Protein AF-A0A5J4T7V9-F1 (afdb_monomer_lite)

Organism: NCBI:txid222440

Sequence (83 aa):
MIVTNNINPLKIENSDRRYVVCECNPVHRGELKYVSQFNPRDISMTEGKGEIIRASRSKVEDVNINHFNLFIDGLRVQSVESW

pLDDT: mean 82.16, std 12.75, range [53.22, 95.0]

Structure (mmCIF, N/CA/C/O backbone):
data_AF-A0A5J4T7V9-F1
#
_entry.id   AF-A0A5J4T7V9-F1
#
loop_
_atom_site.group_PDB
_atom_site.id
_atom_site.type_symbol
_atom_site.label_atom_id
_atom_site.label_alt_id
_atom_site.label_comp_id
_atom_site.label_asym_id
_atom_site.label_entity_id
_atom_site.label_seq_id
_atom_site.pdbx_PDB_ins_code
_atom_site.Cartn_x
_atom_site.Cartn_y
_atom_site.Cartn_z
_atom_site.occupancy
_atom_site.B_iso_or_equiv
_atom_site.auth_seq_id
_atom_site.auth_comp_id
_atom_site.auth_asym_id
_atom_site.auth_atom_id
_atom_site.pdbx_PDB_model_num
ATOM 1 N N . MET A 1 1 ? 5.899 10.784 -13.911 1.00 80.06 1 MET A N 1
ATOM 2 C CA . MET A 1 1 ? 6.768 9.662 -13.497 1.00 80.06 1 MET A CA 1
ATOM 3 C C . MET A 1 1 ? 7.536 10.115 -12.268 1.00 80.06 1 MET A C 1
ATOM 5 O O . MET A 1 1 ? 8.141 11.176 -12.333 1.00 80.06 1 MET A O 1
ATOM 9 N N . ILE A 1 2 ? 7.434 9.387 -11.156 1.00 88.00 2 ILE A N 1
ATOM 10 C CA . ILE A 1 2 ? 8.158 9.681 -9.909 1.00 88.00 2 ILE A CA 1
ATOM 11 C C . ILE A 1 2 ? 9.256 8.625 -9.786 1.00 88.00 2 ILE A C 1
ATOM 13 O O . ILE A 1 2 ? 8.974 7.443 -9.959 1.00 88.00 2 ILE A O 1
ATOM 17 N N . VAL A 1 3 ? 10.491 9.050 -9.526 1.00 87.19 3 VAL A N 1
ATOM 18 C CA . VAL A 1 3 ? 11.641 8.163 -9.306 1.00 87.19 3 VAL A CA 1
ATOM 19 C C . VAL A 1 3 ? 12.268 8.559 -7.981 1.00 87.19 3 VAL A C 1
ATOM 21 O O . VAL A 1 3 ? 12.445 9.745 -7.708 1.00 87.19 3 VAL A O 1
ATOM 24 N N . THR A 1 4 ? 12.546 7.579 -7.135 1.00 89.31 4 THR A N 1
ATOM 25 C CA . THR A 1 4 ? 12.966 7.812 -5.756 1.00 89.31 4 THR A CA 1
ATOM 26 C C . THR A 1 4 ? 13.658 6.576 -5.208 1.00 89.31 4 THR A C 1
ATOM 28 O O . THR A 1 4 ? 13.287 5.457 -5.548 1.00 89.31 4 THR A O 1
ATOM 31 N N . ASN A 1 5 ? 14.643 6.799 -4.342 1.00 88.19 5 ASN A N 1
ATOM 32 C CA . ASN A 1 5 ? 15.317 5.745 -3.582 1.00 88.19 5 ASN A CA 1
ATOM 33 C C . ASN A 1 5 ? 14.764 5.638 -2.149 1.00 88.19 5 ASN A C 1
ATOM 35 O O . ASN A 1 5 ? 15.292 4.884 -1.337 1.00 88.19 5 ASN A O 1
ATOM 39 N N . ASN A 1 6 ? 13.743 6.432 -1.807 1.00 90.38 6 ASN A N 1
ATOM 40 C CA . ASN A 1 6 ? 13.059 6.325 -0.525 1.00 90.38 6 ASN A CA 1
ATOM 41 C C . ASN A 1 6 ? 12.154 5.086 -0.533 1.00 90.38 6 ASN A C 1
ATOM 43 O O . ASN A 1 6 ? 11.341 4.932 -1.441 1.00 90.38 6 ASN A O 1
ATOM 47 N N . ILE A 1 7 ? 12.277 4.261 0.508 1.00 87.31 7 ILE A N 1
ATOM 48 C CA . ILE A 1 7 ? 11.502 3.030 0.713 1.00 87.31 7 ILE A CA 1
ATOM 49 C C . ILE A 1 7 ? 9.998 3.336 0.823 1.00 87.31 7 ILE A C 1
ATOM 51 O O . ILE A 1 7 ? 9.181 2.575 0.321 1.00 87.31 7 ILE A O 1
ATOM 55 N N . ASN A 1 8 ? 9.631 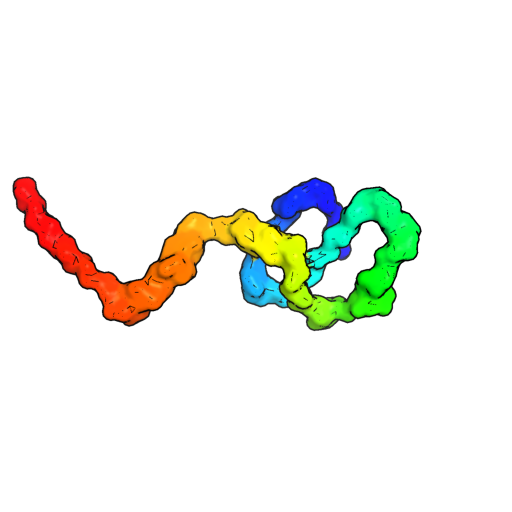4.484 1.407 1.00 90.25 8 ASN A N 1
ATOM 56 C CA . ASN A 1 8 ? 8.238 4.914 1.576 1.00 90.25 8 ASN A CA 1
ATOM 57 C C . ASN A 1 8 ? 8.023 6.291 0.932 1.00 90.25 8 ASN A C 1
ATOM 59 O O . ASN A 1 8 ? 8.014 7.312 1.625 1.00 90.25 8 ASN A O 1
ATOM 63 N N . PRO A 1 9 ? 7.900 6.362 -0.402 1.00 90.88 9 PRO A N 1
ATOM 64 C CA . PRO A 1 9 ? 7.934 7.637 -1.107 1.00 90.88 9 PRO A CA 1
ATOM 65 C C . PRO A 1 9 ? 6.631 8.435 -1.020 1.00 90.88 9 PRO A C 1
ATOM 67 O O . PRO A 1 9 ? 6.669 9.662 -1.084 1.00 90.88 9 PRO A O 1
ATOM 70 N N . LEU A 1 10 ? 5.487 7.759 -0.894 1.00 92.94 10 LEU A N 1
ATOM 71 C CA . LEU A 1 10 ? 4.177 8.375 -0.699 1.00 92.94 10 LEU A CA 1
ATOM 72 C C . LEU A 1 10 ? 3.197 7.387 -0.063 1.00 92.94 10 LEU A C 1
ATOM 74 O O . LEU A 1 10 ? 3.374 6.175 -0.175 1.00 92.94 10 LEU A O 1
ATOM 78 N N . LYS A 1 11 ? 2.138 7.914 0.558 1.00 93.62 11 LYS A N 1
ATOM 79 C CA . LYS A 1 11 ? 1.053 7.094 1.098 1.00 93.62 11 LYS A CA 1
ATOM 80 C C . LYS A 1 11 ? 0.201 6.529 -0.044 1.00 93.62 11 LYS A C 1
ATOM 82 O O . LYS A 1 11 ? -0.370 7.304 -0.815 1.00 93.62 11 LYS A O 1
ATOM 87 N N . ILE A 1 12 ? 0.093 5.204 -0.135 1.00 94.12 12 ILE A N 1
ATOM 88 C CA . ILE A 1 12 ? -0.756 4.512 -1.116 1.00 94.12 12 ILE A CA 1
ATOM 89 C C . ILE A 1 12 ? -1.815 3.704 -0.369 1.00 94.12 12 ILE A C 1
ATOM 91 O O . ILE A 1 12 ? -1.504 2.944 0.541 1.00 94.12 12 ILE A O 1
ATOM 95 N N . GLU A 1 13 ? -3.071 3.870 -0.775 1.00 93.25 13 GLU A N 1
ATOM 96 C CA . GLU A 1 13 ? -4.200 3.115 -0.232 1.00 93.25 13 GLU A CA 1
ATOM 97 C C . GLU A 1 13 ? -4.390 1.795 -0.986 1.00 93.25 13 GLU A C 1
ATOM 99 O O . GLU A 1 13 ? -4.095 1.698 -2.178 1.00 93.25 13 GLU A O 1
ATOM 104 N N . ASN A 1 14 ? -4.959 0.783 -0.326 1.00 91.56 14 ASN A N 1
ATOM 105 C CA . ASN A 1 14 ? -5.179 -0.531 -0.945 1.00 91.56 14 ASN A CA 1
ATOM 106 C C . ASN A 1 14 ? -6.094 -0.477 -2.186 1.00 91.56 14 ASN A C 1
ATOM 108 O O . ASN A 1 14 ? -5.943 -1.257 -3.122 1.00 91.56 14 ASN A O 1
ATOM 112 N N . SER A 1 15 ? -7.037 0.466 -2.213 1.00 92.12 15 SER A N 1
ATOM 113 C CA . SER A 1 15 ? -7.945 0.695 -3.341 1.00 92.12 15 SER A CA 1
ATOM 114 C C . SER A 1 15 ? -7.363 1.616 -4.420 1.00 92.12 15 SER A C 1
ATOM 116 O O . SER A 1 15 ? -8.076 1.959 -5.367 1.00 92.12 15 SER A O 1
ATOM 118 N N . ASP A 1 16 ? -6.099 2.041 -4.300 1.00 93.00 16 ASP A N 1
ATOM 119 C CA . ASP A 1 16 ? -5.504 3.006 -5.217 1.00 93.00 16 ASP A CA 1
ATOM 120 C C . ASP A 1 16 ? -5.397 2.458 -6.647 1.00 93.00 16 ASP A C 1
ATOM 122 O O . ASP A 1 16 ? -4.758 1.437 -6.924 1.00 93.00 16 ASP A O 1
ATOM 126 N N . ARG A 1 17 ? -5.978 3.228 -7.569 1.00 91.81 17 ARG A N 1
ATOM 127 C CA . ARG A 1 17 ? -5.962 3.006 -9.018 1.00 91.81 17 ARG A CA 1
ATOM 128 C C . ARG A 1 17 ? -5.248 4.146 -9.744 1.00 91.81 17 ARG A C 1
ATOM 130 O O . ARG A 1 17 ? -5.696 4.573 -10.803 1.00 91.81 17 ARG A O 1
ATOM 137 N N . ARG A 1 18 ? -4.186 4.700 -9.158 1.00 90.44 18 ARG A N 1
ATOM 138 C CA . ARG A 1 18 ? -3.433 5.821 -9.750 1.00 90.44 18 ARG A CA 1
ATOM 139 C C . ARG A 1 18 ? -1.963 5.495 -9.936 1.00 90.44 18 ARG A C 1
ATOM 141 O O . ARG A 1 18 ? -1.363 5.962 -10.900 1.00 90.44 18 ARG A O 1
ATOM 148 N N . TYR A 1 19 ? -1.393 4.703 -9.034 1.00 90.25 19 TYR A N 1
ATOM 149 C CA . TYR A 1 19 ? 0.033 4.415 -9.021 1.00 90.25 19 TYR A CA 1
ATOM 150 C C . TYR A 1 19 ? 0.313 2.955 -9.365 1.00 90.25 19 TYR A C 1
ATOM 152 O O . TYR A 1 19 ? -0.203 2.035 -8.721 1.00 90.25 19 TYR A O 1
ATOM 160 N N . VAL A 1 20 ? 1.183 2.765 -10.357 1.00 88.50 20 VAL A N 1
ATOM 161 C CA . VAL A 1 20 ? 1.905 1.510 -10.575 1.00 88.50 20 VAL A CA 1
ATOM 162 C C . VAL A 1 20 ? 3.282 1.661 -9.944 1.00 88.50 20 VAL A C 1
ATOM 164 O O . VAL A 1 20 ? 3.961 2.662 -10.179 1.00 88.50 20 VAL A O 1
ATOM 167 N N . VAL A 1 21 ? 3.675 0.688 -9.126 1.00 88.44 21 VAL A N 1
ATOM 168 C CA . VAL A 1 21 ? 4.980 0.675 -8.462 1.00 88.44 21 VAL A CA 1
ATOM 169 C C . VAL A 1 21 ? 5.856 -0.348 -9.165 1.00 88.44 21 VAL A C 1
ATOM 171 O O . VAL A 1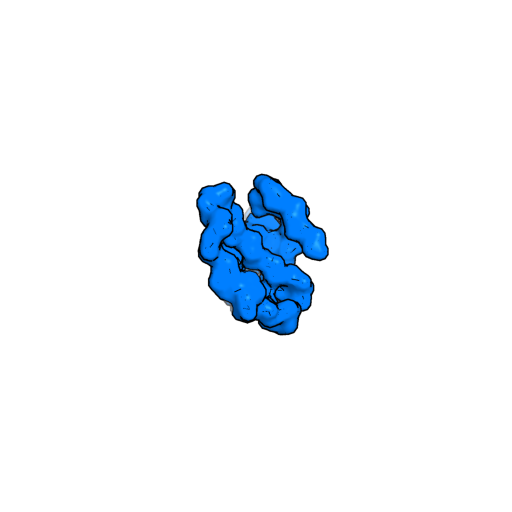 21 ? 5.520 -1.533 -9.207 1.00 88.44 21 VAL A O 1
ATOM 174 N N . CYS A 1 22 ? 6.967 0.134 -9.714 1.00 84.75 22 CYS A N 1
ATOM 175 C CA . CYS A 1 22 ? 7.989 -0.683 -10.350 1.00 84.75 22 CYS A CA 1
ATOM 176 C C . CYS A 1 22 ? 9.259 -0.593 -9.511 1.00 84.75 22 CYS A C 1
ATOM 178 O O . CYS A 1 22 ? 9.810 0.496 -9.342 1.00 84.75 22 CYS A O 1
ATOM 180 N N . GLU A 1 23 ? 9.726 -1.729 -9.013 1.00 81.06 23 GLU A N 1
ATOM 181 C CA . GL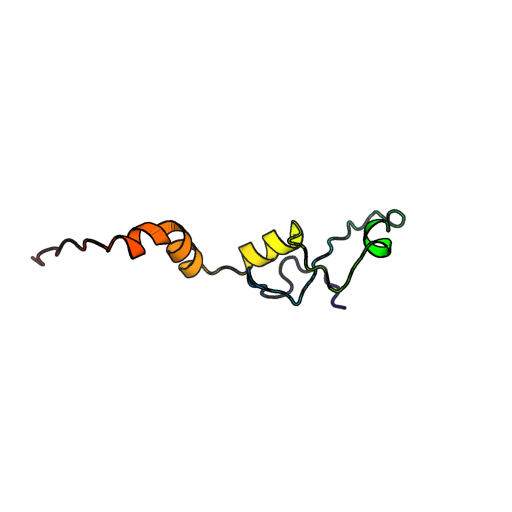U A 1 23 ? 11.018 -1.815 -8.347 1.00 81.06 23 GLU A CA 1
ATOM 182 C C . GLU A 1 23 ? 12.093 -2.143 -9.379 1.00 81.06 23 GLU A C 1
ATOM 184 O O . GLU A 1 23 ? 11.966 -3.084 -10.164 1.00 81.06 23 GLU A O 1
ATOM 189 N N . CYS A 1 24 ? 13.154 -1.344 -9.390 1.00 75.12 24 CYS A N 1
ATOM 190 C CA . CYS A 1 24 ? 14.292 -1.548 -10.271 1.00 75.12 24 CYS A CA 1
ATOM 191 C C . CYS A 1 24 ? 15.511 -1.862 -9.410 1.00 75.12 24 CYS A C 1
ATOM 193 O O . CYS A 1 24 ? 15.994 -0.998 -8.679 1.00 75.12 24 CYS A O 1
ATOM 195 N N . ASN A 1 25 ? 16.042 -3.080 -9.519 1.00 69.12 25 ASN A N 1
ATOM 196 C CA . ASN A 1 25 ? 17.317 -3.405 -8.891 1.00 69.12 25 ASN A CA 1
ATOM 197 C C . ASN A 1 25 ? 18.459 -2.618 -9.565 1.00 69.12 25 ASN A C 1
ATOM 199 O O . ASN A 1 25 ? 18.525 -2.575 -10.799 1.00 69.12 25 ASN A O 1
ATOM 203 N N . PRO A 1 26 ? 19.403 -2.049 -8.790 1.00 61.12 26 PRO A N 1
ATOM 204 C CA . PRO A 1 26 ? 20.424 -1.124 -9.295 1.00 61.12 26 PRO A CA 1
ATOM 205 C C . PRO A 1 26 ? 21.400 -1.730 -10.323 1.00 61.12 26 PRO A C 1
ATOM 207 O O . PRO A 1 26 ? 22.125 -0.992 -10.987 1.00 61.12 26 PRO A O 1
ATOM 210 N N . VAL A 1 27 ? 21.429 -3.060 -10.477 1.00 61.94 27 VAL A N 1
ATOM 211 C CA . VAL A 1 27 ? 22.437 -3.783 -11.277 1.00 61.94 27 VAL A CA 1
ATOM 212 C C . VAL A 1 27 ? 2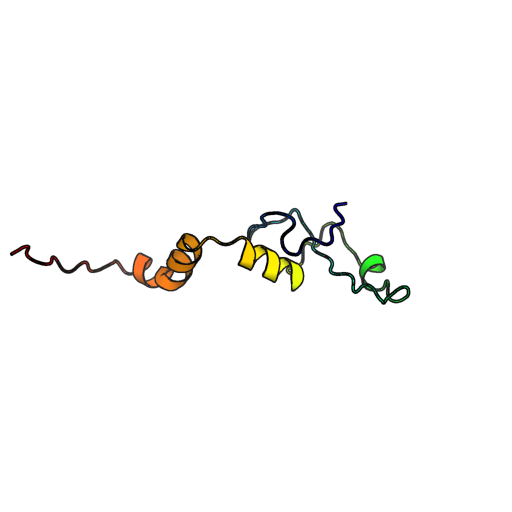1.948 -4.144 -12.691 1.00 61.94 27 VAL A C 1
ATOM 214 O O . VAL A 1 27 ? 22.756 -4.444 -13.571 1.00 61.94 27 VAL A O 1
ATOM 217 N N . HIS A 1 28 ? 20.645 -4.081 -12.980 1.00 57.84 28 HIS A N 1
ATOM 218 C CA . HIS A 1 28 ? 20.110 -4.588 -14.250 1.00 57.84 28 HIS A CA 1
ATOM 219 C C . HIS A 1 28 ? 19.978 -3.4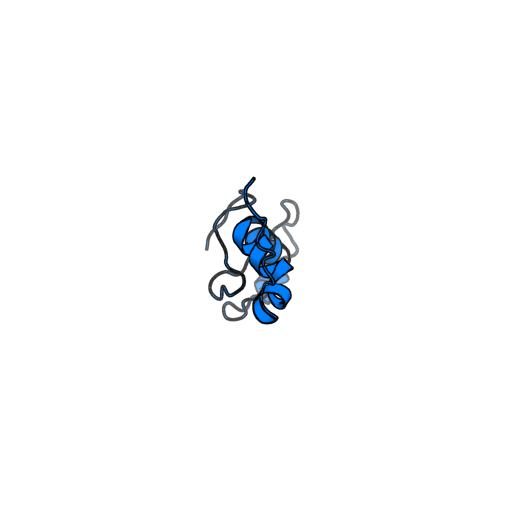97 -15.322 1.00 57.84 28 HIS A C 1
ATOM 221 O O . HIS A 1 28 ? 18.893 -3.011 -15.619 1.00 57.84 28 HIS A O 1
ATOM 227 N N . ARG A 1 29 ? 21.097 -3.178 -15.988 1.00 55.12 29 ARG A N 1
ATOM 228 C CA . ARG A 1 29 ? 21.133 -2.375 -17.233 1.00 55.12 29 ARG A CA 1
ATOM 229 C C . ARG A 1 29 ? 20.526 -3.072 -18.472 1.00 55.12 29 ARG A C 1
ATOM 231 O O . ARG A 1 29 ? 20.629 -2.516 -19.560 1.00 55.12 29 ARG A O 1
ATOM 238 N N . GLY A 1 30 ? 19.937 -4.270 -18.355 1.00 53.22 30 GLY A N 1
ATOM 239 C CA . GLY A 1 30 ? 19.654 -5.123 -19.525 1.00 53.22 30 GLY A CA 1
ATOM 240 C C . GLY A 1 30 ? 18.310 -5.857 -19.588 1.00 53.22 30 GLY A C 1
ATOM 241 O O . GLY A 1 30 ? 17.901 -6.223 -20.685 1.00 53.22 30 GLY A O 1
ATOM 242 N N . GLU A 1 31 ? 17.580 -6.053 -18.487 1.00 55.59 31 GLU A N 1
ATOM 243 C CA . GLU A 1 31 ? 16.278 -6.743 -18.530 1.00 55.59 31 GLU A CA 1
ATOM 244 C C . GLU A 1 31 ? 15.114 -5.760 -18.379 1.00 55.59 31 GLU A C 1
ATOM 246 O O . GLU A 1 31 ? 14.440 -5.682 -17.359 1.00 55.59 31 GLU A O 1
ATOM 251 N N . LEU A 1 32 ? 14.844 -5.015 -19.452 1.00 59.28 32 LEU A N 1
ATOM 252 C CA . LEU A 1 32 ? 13.696 -4.105 -19.566 1.00 59.28 32 LEU A CA 1
ATOM 253 C C . LEU A 1 32 ? 12.400 -4.822 -19.989 1.00 59.28 32 LEU A C 1
ATOM 255 O O . LEU A 1 32 ? 11.497 -4.187 -20.535 1.00 59.28 32 LEU A O 1
ATOM 259 N N . LYS A 1 33 ? 12.277 -6.137 -19.750 1.00 58.28 33 LYS A N 1
ATOM 260 C CA . LYS A 1 33 ? 11.077 -6.912 -20.134 1.00 58.28 33 LYS A CA 1
ATOM 261 C C . LYS A 1 33 ? 9.797 -6.334 -19.516 1.00 58.28 33 LYS A C 1
ATOM 263 O O . LYS A 1 33 ? 8.737 -6.406 -20.125 1.00 58.28 33 LYS A O 1
ATOM 268 N N . TYR A 1 34 ? 9.916 -5.710 -18.343 1.00 59.28 34 TYR A N 1
ATOM 269 C CA . TYR A 1 34 ? 8.798 -5.077 -17.646 1.00 59.28 34 TYR A CA 1
ATOM 270 C C . TYR A 1 34 ? 8.323 -3.776 -18.316 1.00 59.28 34 TYR A C 1
ATOM 272 O O . TYR A 1 34 ? 7.144 -3.449 -18.265 1.00 59.28 34 TYR A O 1
ATOM 280 N N . VAL A 1 35 ? 9.221 -3.037 -18.981 1.00 63.28 35 VAL A N 1
ATOM 281 C CA . VAL A 1 35 ? 8.883 -1.755 -19.625 1.00 63.28 35 VAL A CA 1
ATOM 282 C C . VAL A 1 35 ? 8.171 -1.979 -20.957 1.00 63.28 35 VAL A C 1
ATOM 284 O O . VAL A 1 35 ? 7.250 -1.239 -21.289 1.00 63.28 35 VAL A O 1
ATOM 287 N N . SER A 1 36 ? 8.552 -3.012 -21.714 1.00 68.62 36 SER A N 1
ATOM 288 C CA . SER A 1 36 ? 7.952 -3.290 -23.026 1.00 68.62 36 SER A CA 1
ATOM 289 C C . SER A 1 36 ? 6.529 -3.854 -22.954 1.00 68.62 36 SER A C 1
ATOM 291 O O . SER A 1 36 ? 5.785 -3.725 -23.921 1.00 68.62 36 SER A O 1
ATOM 293 N N . GLN A 1 37 ? 6.136 -4.442 -21.821 1.00 70.06 37 GLN A N 1
ATOM 294 C CA . GLN A 1 37 ? 4.781 -4.961 -21.574 1.00 70.06 37 GLN A CA 1
ATOM 295 C C . GLN A 1 37 ? 3.955 -4.050 -20.652 1.00 70.06 37 GLN A C 1
ATOM 297 O O . GLN A 1 37 ? 2.845 -4.405 -20.259 1.00 70.06 37 GLN A O 1
ATOM 302 N N . PHE A 1 38 ? 4.480 -2.873 -20.301 1.00 74.12 38 PHE A N 1
ATOM 303 C CA . PHE A 1 38 ? 3.819 -1.957 -19.383 1.00 74.12 38 PHE A CA 1
ATOM 304 C C . PHE A 1 38 ? 2.548 -1.372 -20.010 1.00 74.12 38 PHE A C 1
ATOM 306 O O . PHE A 1 38 ? 2.606 -0.594 -20.964 1.00 74.12 38 PHE A O 1
ATOM 313 N N . ASN A 1 39 ? 1.393 -1.706 -19.437 1.00 79.38 39 ASN A N 1
ATOM 314 C CA . ASN A 1 39 ? 0.123 -1.077 -19.773 1.00 79.38 39 ASN A CA 1
ATOM 315 C C . ASN A 1 39 ? -0.225 -0.027 -18.704 1.00 79.38 39 ASN A C 1
ATOM 317 O O . ASN A 1 39 ? -0.554 -0.405 -17.584 1.00 79.38 39 ASN A O 1
ATOM 321 N N . PRO A 1 40 ? -0.252 1.280 -19.031 1.00 74.12 40 PRO A N 1
ATOM 322 C CA . PRO A 1 40 ? -0.568 2.332 -18.060 1.00 74.12 40 PRO A CA 1
ATOM 323 C C . PRO A 1 40 ? -1.971 2.232 -17.444 1.00 74.12 40 PRO A C 1
ATOM 325 O O . PRO A 1 40 ? -2.246 2.885 -16.441 1.00 74.12 40 PRO A O 1
ATOM 328 N N . ARG A 1 41 ? -2.881 1.473 -18.070 1.00 82.44 41 ARG A N 1
ATOM 329 C CA . ARG A 1 41 ? -4.238 1.233 -17.556 1.00 82.44 41 ARG A CA 1
ATOM 330 C C . ARG A 1 41 ? -4.313 0.034 -16.618 1.00 82.44 41 ARG A C 1
ATOM 332 O O . ARG A 1 41 ? -5.315 -0.102 -15.921 1.00 82.44 41 ARG A O 1
ATOM 339 N N . ASP A 1 42 ? -3.301 -0.827 -16.632 1.00 86.12 42 ASP A N 1
ATOM 340 C CA . ASP A 1 42 ? -3.236 -1.979 -15.749 1.00 86.12 42 ASP A CA 1
ATOM 341 C C . ASP A 1 42 ? -2.480 -1.597 -14.479 1.00 86.12 42 ASP A C 1
ATOM 343 O O . ASP A 1 42 ? -1.284 -1.306 -14.490 1.00 86.12 42 ASP A O 1
ATOM 347 N N . ILE A 1 43 ? -3.219 -1.533 -13.376 1.00 87.25 43 ILE A N 1
ATOM 348 C CA . ILE A 1 43 ? -2.696 -1.111 -12.082 1.00 87.25 43 ILE A CA 1
ATOM 349 C C . ILE A 1 43 ? -2.639 -2.336 -11.187 1.00 87.25 43 ILE A C 1
ATOM 351 O O . ILE A 1 43 ? -3.438 -2.517 -10.267 1.00 87.25 43 ILE A O 1
ATOM 355 N N . SER A 1 44 ? -1.674 -3.190 -11.507 1.00 87.56 44 SER A N 1
ATOM 356 C CA . SER A 1 44 ? -1.416 -4.439 -10.809 1.00 87.56 44 SER A CA 1
ATOM 357 C C . SER A 1 44 ? -0.935 -4.202 -9.375 1.00 87.56 44 SER A C 1
ATOM 359 O O . SER A 1 44 ? -0.173 -3.269 -9.098 1.00 87.56 44 SER A O 1
ATOM 361 N N . MET A 1 45 ? -1.331 -5.092 -8.466 1.00 91.56 45 MET A N 1
ATOM 362 C CA . MET A 1 45 ? -0.810 -5.145 -7.100 1.00 91.56 45 MET A CA 1
ATOM 363 C C . MET A 1 45 ? 0.565 -5.833 -7.098 1.00 91.56 45 MET A C 1
ATOM 365 O O . MET A 1 45 ? 0.660 -7.037 -6.879 1.00 91.56 45 MET A O 1
ATOM 369 N N . THR A 1 46 ? 1.621 -5.079 -7.410 1.00 89.12 46 THR A N 1
ATOM 370 C CA . THR A 1 46 ? 3.009 -5.565 -7.327 1.00 89.12 46 THR A CA 1
ATOM 371 C C . THR A 1 46 ? 3.457 -5.700 -5.870 1.00 89.12 46 THR A C 1
ATOM 373 O O . THR A 1 46 ? 2.885 -5.061 -4.987 1.00 89.12 46 THR A O 1
ATOM 376 N N . GLU A 1 47 ? 4.497 -6.498 -5.613 1.00 89.31 47 GLU A N 1
ATOM 377 C CA . GLU A 1 47 ? 5.067 -6.681 -4.268 1.00 89.31 47 GLU A CA 1
ATOM 378 C C . GLU A 1 47 ? 5.454 -5.337 -3.634 1.00 89.31 47 GLU A C 1
ATOM 380 O O . GLU A 1 47 ? 4.953 -4.996 -2.564 1.00 89.31 47 GLU A O 1
ATOM 385 N N . GLY A 1 48 ? 6.200 -4.503 -4.364 1.00 89.12 48 GLY A N 1
ATOM 386 C CA . GLY A 1 48 ? 6.556 -3.161 -3.903 1.00 89.12 48 GLY A CA 1
ATOM 387 C C . GLY A 1 48 ? 5.359 -2.254 -3.620 1.00 89.12 48 GLY A C 1
ATOM 388 O O . GLY A 1 48 ? 5.372 -1.473 -2.668 1.00 89.12 48 GLY A O 1
ATOM 389 N N . LYS A 1 49 ? 4.270 -2.372 -4.393 1.00 91.56 49 LYS A N 1
ATOM 390 C CA . LYS A 1 49 ? 3.028 -1.646 -4.088 1.00 91.56 49 LYS A CA 1
ATOM 391 C C . LYS A 1 49 ? 2.405 -2.148 -2.784 1.00 91.56 49 LYS A C 1
ATOM 393 O O . LYS A 1 49 ? 1.959 -1.329 -1.982 1.00 91.56 49 LYS A O 1
ATOM 398 N N . GLY A 1 50 ? 2.396 -3.463 -2.569 1.00 93.56 50 GLY A N 1
ATOM 399 C CA . GLY A 1 50 ? 1.905 -4.096 -1.346 1.00 93.56 50 GLY A CA 1
ATOM 400 C C . GLY A 1 50 ? 2.670 -3.645 -0.102 1.00 93.56 50 GLY A C 1
ATOM 401 O O . GLY A 1 50 ? 2.046 -3.267 0.890 1.00 93.56 50 GLY A O 1
ATOM 402 N N . GLU A 1 51 ? 3.999 -3.592 -0.175 1.00 93.56 51 GLU A N 1
ATOM 403 C CA . GLU A 1 51 ? 4.847 -3.122 0.926 1.00 93.56 51 GLU A CA 1
ATOM 404 C C . GLU A 1 51 ? 4.606 -1.640 1.244 1.00 93.56 51 GLU A C 1
ATOM 406 O O . GLU A 1 51 ? 4.418 -1.285 2.410 1.00 93.56 51 GLU A O 1
ATOM 411 N N . ILE A 1 52 ? 4.488 -0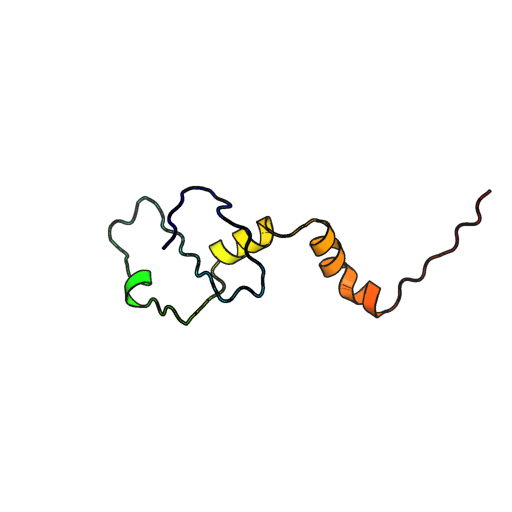.774 0.228 1.00 94.62 52 ILE A N 1
ATOM 412 C CA . ILE A 1 52 ? 4.158 0.644 0.447 1.00 94.62 52 ILE A CA 1
ATOM 413 C C . ILE A 1 52 ? 2.759 0.798 1.059 1.00 94.62 52 ILE A C 1
ATOM 415 O O . ILE A 1 52 ? 2.589 1.600 1.979 1.00 94.62 52 ILE A O 1
ATOM 419 N N . ILE A 1 53 ? 1.755 0.042 0.598 1.00 95.00 53 ILE A N 1
ATOM 420 C CA . ILE A 1 53 ? 0.401 0.054 1.186 1.00 95.00 53 ILE A CA 1
ATOM 421 C C . ILE A 1 53 ? 0.456 -0.389 2.648 1.00 95.00 53 ILE A C 1
ATOM 423 O O . ILE A 1 53 ? -0.152 0.238 3.514 1.00 95.00 53 ILE A O 1
ATOM 427 N N . ARG A 1 54 ? 1.208 -1.448 2.947 1.00 93.69 54 ARG A N 1
ATOM 428 C CA . ARG A 1 54 ? 1.373 -1.954 4.308 1.00 93.69 54 ARG A CA 1
ATOM 429 C C . ARG A 1 54 ? 2.049 -0.929 5.213 1.00 93.69 54 ARG A C 1
ATOM 431 O O . ARG A 1 54 ? 1.560 -0.694 6.311 1.00 93.69 54 ARG A O 1
ATOM 438 N N . ALA A 1 55 ? 3.118 -0.289 4.750 1.00 93.38 55 ALA A N 1
ATOM 439 C CA . ALA A 1 55 ? 3.788 0.785 5.479 1.00 93.38 55 ALA A CA 1
ATOM 440 C C . ALA A 1 55 ? 2.908 2.042 5.624 1.00 93.38 55 ALA A C 1
ATOM 442 O O . ALA A 1 55 ? 3.063 2.802 6.579 1.00 93.38 55 ALA A O 1
ATOM 443 N N . SER A 1 56 ? 1.977 2.254 4.690 1.00 94.12 56 SER A N 1
ATOM 444 C CA . SER A 1 56 ? 1.014 3.361 4.697 1.00 94.12 56 SER A CA 1
ATOM 445 C C . SER A 1 56 ? -0.144 3.164 5.679 1.00 94.12 56 SER A C 1
ATOM 447 O O . SER A 1 56 ? -0.803 4.148 6.031 1.00 94.12 56 SER A O 1
ATOM 449 N N . ARG A 1 57 ? -0.413 1.923 6.107 1.00 93.31 57 ARG A N 1
ATOM 450 C CA . ARG A 1 57 ? -1.508 1.600 7.028 1.00 93.31 57 ARG A CA 1
ATOM 451 C C . ARG A 1 57 ? -1.224 2.114 8.431 1.00 93.31 57 ARG A C 1
ATOM 453 O O . ARG A 1 57 ? -0.127 1.998 8.973 1.00 93.31 57 ARG A O 1
ATOM 460 N N . SER A 1 58 ? -2.259 2.669 9.039 1.00 93.12 58 SER A N 1
ATOM 461 C CA . SER A 1 58 ? -2.249 3.071 10.436 1.00 93.12 58 SER A CA 1
ATOM 462 C C . SER A 1 58 ? -2.531 1.884 11.359 1.00 93.12 58 SER A C 1
ATOM 464 O O . SER A 1 58 ? -3.247 0.944 11.014 1.00 93.12 58 SER A O 1
ATOM 466 N N . LYS A 1 59 ? -2.058 1.980 12.607 1.00 93.62 59 LYS A N 1
ATOM 467 C CA . LYS A 1 59 ? -2.361 0.987 13.652 1.00 93.62 59 LYS A CA 1
ATOM 468 C C . LYS A 1 59 ? -3.866 0.815 13.889 1.00 93.62 59 LYS A C 1
ATOM 470 O O . LYS A 1 59 ? -4.310 -0.268 14.249 1.00 93.62 59 LYS A O 1
ATOM 475 N N . VAL A 1 60 ? -4.648 1.881 13.708 1.00 93.44 60 VAL A N 1
ATOM 476 C CA . VAL A 1 60 ? -6.111 1.838 13.856 1.00 93.44 60 VAL A CA 1
ATOM 477 C C . VAL A 1 60 ? -6.736 1.009 12.738 1.00 93.44 60 VAL A C 1
ATOM 479 O O . VAL A 1 60 ? -7.597 0.179 13.005 1.00 93.44 60 VAL A O 1
ATOM 482 N N . GLU A 1 61 ? -6.275 1.179 11.498 1.00 91.56 61 GLU A N 1
ATOM 483 C CA . GLU A 1 61 ? -6.717 0.344 10.377 1.00 91.56 61 GLU A CA 1
ATOM 484 C C . GLU A 1 61 ? -6.360 -1.126 10.598 1.00 91.56 61 GLU A C 1
ATOM 486 O O . GLU A 1 61 ? -7.179 -1.992 10.304 1.00 91.56 61 GLU A O 1
ATOM 491 N N . ASP A 1 62 ? -5.198 -1.421 11.184 1.00 92.69 62 ASP A N 1
ATOM 492 C CA . ASP A 1 62 ? -4.834 -2.794 11.548 1.00 92.69 62 ASP A CA 1
ATOM 493 C C . ASP A 1 62 ? -5.794 -3.393 12.577 1.00 92.69 62 ASP A C 1
ATOM 495 O O . ASP A 1 62 ? -6.263 -4.516 12.396 1.00 92.69 62 ASP A O 1
ATOM 499 N N . VAL A 1 63 ? -6.140 -2.644 13.628 1.00 93.38 63 VAL A N 1
ATOM 500 C CA . VAL A 1 63 ? -7.145 -3.079 14.609 1.00 93.38 63 VAL A CA 1
ATOM 501 C C . VAL A 1 63 ? -8.489 -3.317 13.925 1.00 93.38 63 VAL A C 1
ATOM 503 O O . VAL A 1 63 ? -9.093 -4.367 14.146 1.00 93.38 63 VAL A O 1
ATOM 506 N N . ASN A 1 64 ? -8.918 -2.396 13.060 1.00 91.19 64 ASN A N 1
ATOM 507 C CA . ASN A 1 64 ? -10.188 -2.499 12.349 1.00 91.19 64 ASN A CA 1
ATOM 508 C C . ASN A 1 64 ? -10.253 -3.720 11.436 1.00 91.19 64 ASN A C 1
ATOM 510 O O . ASN A 1 64 ? -11.260 -4.421 11.429 1.00 91.19 64 ASN A O 1
ATOM 514 N N . ILE A 1 65 ? -9.181 -3.997 10.697 1.00 90.94 65 ILE A N 1
ATOM 515 C CA . ILE A 1 65 ? -9.105 -5.144 9.791 1.00 90.94 65 ILE A CA 1
ATOM 516 C C . ILE A 1 65 ? -9.072 -6.452 10.588 1.00 90.94 65 ILE A C 1
ATOM 518 O O . ILE A 1 65 ? -9.802 -7.384 10.260 1.00 90.94 65 ILE A O 1
ATOM 522 N N . ASN A 1 66 ? -8.287 -6.511 11.665 1.00 93.56 66 ASN A N 1
ATOM 523 C CA . ASN A 1 66 ? -8.133 -7.728 12.465 1.00 93.56 66 ASN A CA 1
ATOM 524 C C . ASN A 1 66 ? -9.397 -8.093 13.260 1.00 93.56 66 ASN A C 1
ATOM 526 O O . ASN A 1 66 ? -9.632 -9.270 13.518 1.00 93.56 66 ASN A O 1
ATOM 530 N N . HIS A 1 67 ? -10.214 -7.105 13.637 1.00 92.25 67 HIS A N 1
ATOM 531 C CA . HIS A 1 67 ? -11.417 -7.305 14.455 1.00 92.25 67 HIS A CA 1
ATOM 532 C C . HIS A 1 67 ? -12.715 -7.055 13.680 1.00 92.25 67 HIS A C 1
ATOM 534 O O . HIS A 1 67 ? -13.778 -6.989 14.291 1.00 92.25 67 HIS A O 1
ATOM 540 N N . PHE A 1 68 ? -12.657 -6.947 12.348 1.00 91.00 68 PHE A N 1
ATOM 541 C CA . PHE A 1 68 ? -13.812 -6.595 11.519 1.00 91.00 68 PHE A CA 1
ATOM 542 C C . PHE A 1 68 ? -15.032 -7.479 11.809 1.00 91.00 68 PHE A C 1
ATOM 544 O O . PHE A 1 68 ? -16.103 -6.962 12.107 1.00 91.00 68 PHE A O 1
ATOM 551 N N . ASN A 1 69 ? -14.857 -8.804 11.820 1.00 90.19 69 ASN A N 1
ATOM 552 C CA . ASN A 1 69 ? -15.956 -9.734 12.099 1.00 90.19 69 ASN A CA 1
ATOM 553 C C . ASN A 1 69 ? -16.517 -9.560 13.519 1.00 90.19 69 ASN A C 1
ATOM 555 O O . ASN A 1 69 ? -17.727 -9.541 13.690 1.00 90.19 69 ASN A O 1
ATOM 559 N N . LEU A 1 70 ? -15.664 -9.324 14.523 1.00 88.31 70 LEU A N 1
ATOM 560 C CA . LEU A 1 70 ? -16.110 -9.060 15.899 1.00 88.31 70 LEU A CA 1
ATOM 561 C C . LEU A 1 70 ? -16.931 -7.768 16.003 1.00 88.31 70 LEU A C 1
ATOM 563 O O . LEU A 1 70 ? -17.846 -7.678 16.820 1.00 88.31 70 LEU A O 1
ATOM 567 N N . PHE A 1 71 ? -16.611 -6.764 15.185 1.00 85.94 71 PHE A N 1
ATOM 568 C CA . PHE A 1 71 ? -17.392 -5.532 15.105 1.00 85.94 71 PHE A CA 1
ATOM 569 C C . PHE A 1 71 ? -18.742 -5.746 14.420 1.00 85.94 71 PHE A C 1
ATOM 571 O O . PHE A 1 71 ? -19.732 -5.173 14.871 1.00 85.94 71 PHE A O 1
ATOM 578 N N . ILE A 1 72 ? -18.797 -6.582 13.379 1.00 86.19 72 ILE A N 1
ATOM 579 C CA . ILE A 1 72 ? -20.049 -6.959 12.707 1.00 86.19 72 ILE A CA 1
ATOM 580 C C . ILE A 1 72 ? -20.951 -7.789 13.630 1.00 86.19 72 ILE A C 1
ATOM 582 O O . ILE A 1 72 ? -22.149 -7.523 13.710 1.00 86.19 72 ILE A O 1
ATOM 586 N N . ASP A 1 73 ? -20.377 -8.738 14.369 1.00 87.69 73 ASP A N 1
ATOM 587 C CA . ASP A 1 73 ? -21.107 -9.655 15.254 1.00 87.69 73 ASP A CA 1
ATOM 588 C C . ASP A 1 73 ? -21.587 -8.987 16.562 1.00 87.69 73 ASP A C 1
ATOM 590 O O . ASP A 1 73 ? -22.381 -9.559 17.313 1.00 87.69 73 ASP A O 1
ATOM 594 N N . GLY A 1 74 ? -21.144 -7.752 16.819 1.00 77.75 74 GLY A N 1
ATOM 595 C CA . GLY A 1 74 ? -21.503 -6.950 17.982 1.00 77.75 74 GLY A CA 1
ATOM 596 C C . GLY A 1 74 ? -20.550 -7.159 19.161 1.00 77.75 74 GLY A C 1
ATOM 597 O O . GLY A 1 74 ? -20.428 -8.247 19.727 1.00 77.75 74 GLY A O 1
ATOM 598 N N . LEU A 1 75 ? -19.902 -6.074 19.594 1.00 72.62 75 LEU A N 1
ATOM 599 C CA . LEU A 1 75 ? -19.039 -6.081 20.774 1.00 72.62 75 LEU A CA 1
ATOM 600 C C . LEU A 1 75 ? -19.882 -6.234 22.046 1.00 72.62 75 LEU A C 1
ATOM 602 O O . LEU A 1 75 ? -20.568 -5.306 22.475 1.00 72.62 75 LEU A O 1
ATOM 606 N N . ARG A 1 76 ? -19.799 -7.399 22.693 1.00 67.25 76 ARG A N 1
ATOM 607 C CA . ARG A 1 76 ? -20.338 -7.592 24.045 1.00 67.25 76 ARG A CA 1
ATOM 608 C C . ARG A 1 76 ? -19.406 -6.932 25.059 1.00 67.25 76 ARG A C 1
ATOM 610 O O . ARG A 1 76 ? -18.445 -7.545 25.514 1.00 67.25 76 ARG A O 1
ATOM 617 N N . VAL A 1 77 ? -19.681 -5.678 25.404 1.00 67.94 77 VAL A N 1
ATOM 618 C CA . VAL A 1 77 ? -18.984 -4.986 26.496 1.00 67.94 77 VAL A CA 1
ATOM 619 C C . VAL A 1 77 ? -19.525 -5.520 27.821 1.00 67.94 77 VAL A C 1
ATOM 621 O O . VAL A 1 77 ? -20.712 -5.381 28.106 1.00 67.94 77 VAL A O 1
ATOM 624 N N . GLN A 1 78 ? -18.671 -6.147 28.630 1.00 65.88 78 GLN A N 1
ATOM 625 C CA . GLN A 1 78 ? -19.014 -6.434 30.021 1.00 65.88 78 GLN A CA 1
ATOM 626 C C . GLN A 1 78 ? -18.877 -5.136 30.817 1.00 65.88 78 GLN A C 1
ATOM 628 O O . GLN A 1 78 ? -17.804 -4.532 30.836 1.00 65.88 78 GLN A O 1
ATOM 633 N N . SER A 1 79 ? -19.965 -4.679 31.438 1.00 64.19 79 SER A N 1
ATOM 634 C CA . SER A 1 79 ? -19.904 -3.574 32.390 1.00 64.19 79 SER A CA 1
ATOM 635 C C . SER A 1 79 ? -19.064 -4.022 33.580 1.00 64.19 79 SER A C 1
ATOM 637 O O . SER A 1 79 ? -19.471 -4.911 34.328 1.00 64.19 79 SER A O 1
ATOM 639 N N . VAL A 1 80 ? -17.884 -3.434 33.745 1.00 69.31 80 VAL A N 1
ATOM 640 C CA . VAL A 1 80 ? -17.130 -3.583 34.986 1.00 69.31 80 VAL A CA 1
ATOM 641 C C . VAL A 1 80 ? -17.801 -2.649 35.985 1.00 69.31 80 VAL A C 1
ATOM 643 O O . VAL A 1 80 ? -17.807 -1.436 35.770 1.00 69.31 80 VAL A O 1
ATOM 646 N N . GLU A 1 81 ? -18.432 -3.196 37.024 1.00 62.47 81 GLU A N 1
ATOM 647 C CA . GLU A 1 81 ? -18.886 -2.372 38.143 1.00 62.47 81 GLU A CA 1
ATOM 648 C C . GLU A 1 81 ? -17.659 -1.666 38.730 1.00 62.47 81 GLU A C 1
ATOM 650 O O . GLU A 1 81 ? -16.669 -2.301 39.101 1.00 62.47 81 GLU A O 1
ATOM 655 N N . SER A 1 82 ? -17.696 -0.333 38.720 1.00 62.66 82 SER A N 1
ATOM 656 C CA . SER A 1 82 ? -16.701 0.482 39.405 1.00 62.66 82 SER A CA 1
ATOM 657 C C . SER A 1 82 ? -16.899 0.282 40.902 1.00 62.66 82 SER A C 1
ATOM 659 O O . SER A 1 82 ? -17.989 0.554 41.407 1.00 62.66 82 SER A O 1
ATOM 661 N N . TRP A 1 83 ? -15.857 -0.202 41.575 1.00 55.84 83 TRP A N 1
ATOM 662 C CA . TRP A 1 83 ? -15.754 -0.192 43.034 1.00 55.84 83 TRP A CA 1
ATOM 663 C C . TRP A 1 83 ? -15.654 1.240 43.561 1.00 55.84 83 TRP A C 1
ATOM 665 O O . TRP A 1 83 ? -15.093 2.095 42.829 1.00 55.84 83 TRP A O 1
#

Radius of gyration: 19.97 Å; chains: 1; bounding box: 44×19×66 Å

Foldseek 3Di:
DDDDPDLQPDQDAPPDQQDADDDDDPPPPDPCVCVVPDDNNDRDPDPSNVSNNVVNDDPVVVVCVVCVVVVVVPDPDDDDPDD

Secondary structure (DSSP, 8-state):
------SS-S---TT--S-------TT-SS-THHHHT--TT-----HHHHHHHHHH--HHHHHHHHTHHHHHS----------